Protein AF-A0A0M4GU07-F1 (afdb_monomer)

Structure (mmCIF, N/CA/C/O backbone):
data_AF-A0A0M4GU07-F1
#
_entry.id   AF-A0A0M4GU07-F1
#
loop_
_atom_site.group_PDB
_atom_site.id
_atom_site.type_symbol
_atom_site.label_atom_id
_atom_site.label_alt_id
_atom_site.label_comp_id
_atom_site.label_asym_id
_atom_site.label_entity_id
_atom_site.label_seq_id
_atom_site.pdbx_PDB_ins_code
_atom_site.Cartn_x
_atom_site.Cartn_y
_atom_site.Cartn_z
_atom_site.occupancy
_atom_site.B_iso_or_equiv
_atom_site.auth_seq_id
_atom_site.auth_comp_id
_atom_site.auth_asym_id
_atom_site.auth_atom_id
_atom_site.pdbx_PDB_model_num
ATOM 1 N N . MET A 1 1 ? 37.166 0.419 -14.943 1.00 49.59 1 MET A N 1
ATOM 2 C CA . MET A 1 1 ? 37.227 0.434 -16.421 1.00 49.59 1 MET A CA 1
ATOM 3 C C . MET A 1 1 ? 36.808 -0.955 -16.870 1.00 49.59 1 MET A C 1
ATOM 5 O O . MET A 1 1 ? 37.470 -1.899 -16.462 1.00 49.59 1 MET A O 1
ATOM 9 N N . ALA A 1 2 ? 35.661 -1.095 -17.538 1.00 54.91 2 ALA A N 1
ATOM 10 C CA . ALA A 1 2 ? 35.162 -2.398 -17.984 1.00 54.91 2 ALA A CA 1
ATOM 11 C C . ALA A 1 2 ? 36.065 -2.966 -19.094 1.00 54.91 2 ALA A C 1
ATOM 13 O O . ALA A 1 2 ? 36.568 -2.201 -19.919 1.00 54.91 2 ALA A O 1
ATOM 14 N N . ASP A 1 3 ? 36.288 -4.280 -19.087 1.00 57.59 3 ASP A N 1
ATOM 15 C CA . ASP A 1 3 ? 37.052 -4.993 -20.113 1.00 57.59 3 ASP A CA 1
ATOM 16 C C . ASP A 1 3 ? 36.240 -5.051 -21.428 1.00 57.59 3 ASP A C 1
ATOM 18 O O . ASP A 1 3 ? 35.149 -5.628 -21.440 1.00 57.59 3 ASP A O 1
ATOM 22 N N . PRO A 1 4 ? 36.730 -4.473 -22.543 1.00 61.03 4 PRO A N 1
ATOM 23 C CA . PRO A 1 4 ? 36.020 -4.471 -23.822 1.00 61.03 4 PRO A CA 1
ATOM 24 C C . PRO A 1 4 ? 35.869 -5.864 -24.460 1.00 61.03 4 PRO A C 1
ATOM 26 O O . PRO A 1 4 ? 35.128 -5.996 -25.433 1.00 61.03 4 PRO A O 1
ATOM 29 N N . ALA A 1 5 ? 36.537 -6.902 -23.944 1.00 61.31 5 ALA A N 1
ATOM 30 C CA . ALA A 1 5 ? 36.425 -8.270 -24.450 1.00 61.31 5 ALA A CA 1
ATOM 31 C C . ALA A 1 5 ? 35.209 -9.046 -23.905 1.00 61.31 5 ALA A C 1
ATOM 33 O O . ALA A 1 5 ? 34.929 -10.147 -24.386 1.00 61.31 5 ALA A O 1
ATOM 34 N N . ARG A 1 6 ? 34.474 -8.503 -22.921 1.00 58.09 6 ARG A N 1
ATOM 35 C CA . ARG A 1 6 ? 33.323 -9.175 -22.295 1.00 58.09 6 ARG A CA 1
ATOM 36 C C . ARG A 1 6 ? 32.121 -8.223 -22.167 1.00 58.09 6 ARG A C 1
ATOM 38 O O . ARG A 1 6 ? 31.850 -7.707 -21.086 1.00 58.09 6 ARG A O 1
ATOM 45 N N . PRO A 1 7 ? 31.401 -7.957 -23.271 1.00 56.97 7 PRO A N 1
ATOM 46 C CA . PRO A 1 7 ? 30.308 -6.978 -23.297 1.00 56.97 7 PRO A CA 1
ATOM 47 C C . PRO A 1 7 ? 29.093 -7.374 -22.436 1.00 56.97 7 PRO A C 1
ATOM 49 O O . PRO A 1 7 ? 28.353 -6.494 -21.997 1.00 56.97 7 PRO A O 1
ATOM 52 N N . ASP A 1 8 ? 28.938 -8.670 -22.147 1.00 61.34 8 ASP A N 1
ATOM 53 C CA . ASP A 1 8 ? 27.796 -9.255 -21.430 1.00 61.34 8 ASP A CA 1
ATOM 54 C C . ASP A 1 8 ? 28.158 -9.750 -20.018 1.00 61.34 8 ASP A C 1
ATOM 56 O O . ASP A 1 8 ? 27.555 -10.693 -19.508 1.00 61.34 8 ASP A O 1
ATOM 60 N N . ASP A 1 9 ? 29.175 -9.164 -19.376 1.00 62.00 9 ASP A N 1
ATOM 61 C CA . ASP A 1 9 ? 29.483 -9.498 -17.983 1.00 62.00 9 ASP A CA 1
ATOM 62 C C . ASP A 1 9 ? 28.368 -8.983 -17.054 1.00 62.00 9 ASP A C 1
ATOM 64 O O . ASP A 1 9 ? 28.346 -7.823 -16.640 1.00 62.00 9 ASP A O 1
ATOM 68 N N . GLU A 1 10 ? 27.418 -9.864 -16.747 1.00 60.53 10 GLU A N 1
ATOM 69 C CA . GLU A 1 10 ? 26.250 -9.631 -15.888 1.00 60.53 10 GLU A CA 1
ATOM 70 C C . GLU A 1 10 ? 26.641 -9.222 -14.451 1.00 60.53 10 GLU A C 1
ATOM 72 O O . GLU A 1 10 ? 25.833 -8.667 -13.709 1.00 60.53 10 GLU A O 1
ATOM 77 N N . THR A 1 11 ? 27.910 -9.432 -14.076 1.00 66.25 11 THR A N 1
ATOM 78 C CA . THR A 1 11 ? 28.479 -9.069 -12.767 1.00 66.25 11 THR A CA 1
ATOM 79 C C . THR A 1 11 ? 29.103 -7.664 -12.764 1.00 66.25 11 THR A C 1
ATOM 81 O O . THR A 1 11 ? 29.511 -7.159 -11.715 1.00 66.25 11 THR A O 1
ATOM 84 N N . ALA A 1 12 ? 29.183 -6.989 -13.916 1.00 70.56 12 ALA A N 1
ATOM 85 C CA . ALA A 1 12 ? 29.722 -5.639 -13.996 1.00 70.56 12 ALA A CA 1
ATOM 86 C C . ALA A 1 12 ? 28.764 -4.629 -13.341 1.00 70.56 12 ALA A C 1
ATOM 88 O O . ALA A 1 12 ? 27.697 -4.316 -13.872 1.00 70.56 12 ALA A O 1
ATOM 89 N N . ALA A 1 13 ? 29.171 -4.076 -12.196 1.00 79.75 13 ALA A N 1
ATOM 90 C CA . ALA A 1 13 ? 28.451 -2.988 -11.545 1.00 79.75 13 ALA A CA 1
ATOM 91 C C . ALA A 1 13 ? 28.341 -1.774 -12.487 1.00 79.75 13 ALA A C 1
ATOM 93 O O . ALA A 1 13 ? 29.333 -1.339 -13.080 1.00 79.75 13 ALA A O 1
ATOM 94 N N . ARG A 1 14 ? 27.128 -1.226 -12.622 1.00 78.06 14 ARG A N 1
ATOM 95 C CA . ARG A 1 14 ? 26.840 -0.018 -13.406 1.00 78.06 14 ARG A CA 1
ATOM 96 C C . ARG A 1 14 ? 26.305 1.065 -12.483 1.00 78.06 14 ARG A C 1
ATOM 98 O O . ARG A 1 14 ? 25.425 0.797 -11.668 1.00 78.06 14 ARG A O 1
ATOM 105 N N . ASP A 1 15 ? 26.798 2.284 -12.655 1.00 84.19 15 ASP A N 1
ATOM 106 C CA . ASP A 1 15 ? 26.259 3.441 -11.950 1.00 84.19 15 ASP A CA 1
ATOM 107 C C . ASP A 1 15 ? 24.860 3.760 -12.494 1.00 84.19 15 ASP A C 1
ATOM 109 O O . ASP A 1 15 ? 24.693 4.099 -13.669 1.00 84.19 15 ASP A O 1
ATOM 113 N N . VAL A 1 16 ? 23.843 3.634 -11.639 1.00 84.62 16 VAL A N 1
ATOM 114 C CA . VAL A 1 16 ? 22.459 4.009 -11.950 1.00 84.62 16 VAL A CA 1
ATOM 115 C C . VAL A 1 16 ? 22.149 5.322 -11.227 1.00 84.62 16 VAL A C 1
ATOM 117 O O . VAL A 1 16 ? 22.146 5.341 -9.994 1.00 84.62 16 VAL A O 1
ATOM 120 N N . PRO A 1 17 ? 21.892 6.435 -11.939 1.00 81.50 17 PRO A N 1
ATOM 121 C CA . PRO A 1 17 ? 21.569 7.702 -11.295 1.00 81.50 17 PRO A CA 1
ATOM 122 C C . PRO A 1 17 ? 20.188 7.620 -10.634 1.00 81.50 17 PRO A C 1
ATOM 124 O O . PRO A 1 17 ? 19.172 7.438 -11.304 1.00 81.50 17 PRO A O 1
ATOM 127 N N . LEU A 1 18 ? 20.148 7.769 -9.309 1.00 83.75 18 LEU A N 1
ATOM 128 C 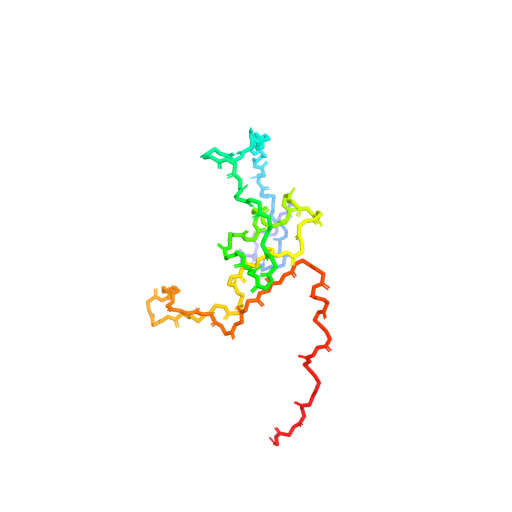CA . LEU A 1 18 ? 18.908 7.812 -8.537 1.00 83.75 18 LEU A CA 1
ATOM 129 C C . LEU A 1 18 ? 18.449 9.262 -8.372 1.00 83.75 18 LEU A C 1
ATOM 131 O O . LEU A 1 18 ? 19.151 10.085 -7.786 1.00 83.75 18 LEU A O 1
ATOM 135 N N . ALA A 1 19 ? 17.248 9.567 -8.856 1.00 81.44 19 ALA A N 1
ATOM 136 C CA . ALA A 1 19 ? 16.573 10.822 -8.557 1.00 81.44 19 ALA A CA 1
ATOM 137 C C . ALA A 1 19 ? 15.680 10.635 -7.324 1.00 81.44 19 ALA A C 1
ATOM 139 O O . ALA A 1 19 ? 14.774 9.801 -7.327 1.00 81.44 19 ALA A O 1
ATOM 140 N N . VAL A 1 20 ? 15.920 11.420 -6.274 1.00 79.50 20 VAL A N 1
ATOM 141 C CA . VAL A 1 20 ? 15.048 11.456 -5.094 1.00 79.50 20 VAL A CA 1
ATOM 142 C C . VAL A 1 20 ? 13.979 12.523 -5.322 1.00 79.50 20 VAL A C 1
ATOM 144 O O . VAL A 1 20 ? 14.285 13.712 -5.405 1.00 79.50 20 VAL A O 1
ATOM 147 N N . GLY A 1 21 ? 12.725 12.091 -5.466 1.00 68.31 21 GLY A N 1
ATOM 148 C CA . GLY A 1 21 ? 11.565 12.983 -5.529 1.00 68.31 21 GLY A CA 1
ATOM 149 C C . GLY A 1 21 ? 11.247 13.632 -4.175 1.00 68.31 21 GLY A C 1
ATOM 150 O O . GLY A 1 21 ? 11.681 13.155 -3.128 1.00 68.31 21 GLY A O 1
ATOM 151 N N . ALA A 1 22 ? 10.500 14.738 -4.203 1.00 65.88 22 ALA A N 1
ATOM 152 C CA . ALA A 1 22 ? 10.165 15.540 -3.025 1.00 65.88 22 ALA A CA 1
ATOM 153 C C . ALA A 1 22 ? 9.311 14.791 -1.978 1.00 65.88 22 ALA A C 1
ATOM 155 O O . ALA A 1 22 ? 8.594 13.840 -2.290 1.00 65.88 22 ALA A O 1
ATOM 156 N N . ALA A 1 23 ? 9.390 15.274 -0.733 1.00 62.66 23 ALA A N 1
ATOM 157 C CA . ALA A 1 23 ? 8.668 14.765 0.429 1.00 62.66 23 ALA A CA 1
ATOM 158 C C . ALA A 1 23 ? 7.142 14.774 0.225 1.00 62.66 23 ALA A C 1
ATOM 160 O O . ALA A 1 23 ? 6.576 15.743 -0.283 1.00 62.66 23 ALA A O 1
ATOM 161 N N . TRP A 1 24 ? 6.485 13.695 0.653 1.00 65.06 24 TRP A N 1
ATOM 162 C CA . TRP A 1 24 ? 5.029 13.566 0.638 1.00 65.06 24 TRP A CA 1
ATOM 163 C C . TRP A 1 24 ? 4.378 14.709 1.433 1.00 65.06 24 TRP A C 1
ATOM 165 O O . TRP A 1 24 ? 4.678 14.896 2.609 1.00 65.06 24 TRP A O 1
ATOM 175 N N . LEU A 1 25 ? 3.471 15.454 0.793 1.00 65.81 25 LEU A N 1
ATOM 176 C CA . LEU A 1 25 ? 2.734 16.586 1.385 1.00 65.81 25 LEU A CA 1
ATOM 177 C C . LEU A 1 25 ? 1.540 16.155 2.265 1.00 65.81 25 LEU A C 1
ATOM 179 O O . LEU A 1 25 ? 0.827 17.006 2.787 1.00 65.81 25 LEU A O 1
ATOM 183 N N . GLY A 1 26 ? 1.341 14.848 2.455 1.00 70.69 26 GLY A N 1
ATOM 184 C CA . GLY A 1 26 ? 0.177 14.260 3.123 1.00 70.69 26 GLY A CA 1
ATOM 185 C C . GLY A 1 26 ? -0.801 13.619 2.134 1.00 70.69 26 GLY A C 1
ATOM 186 O O . GLY A 1 26 ? -0.541 13.568 0.932 1.00 70.69 26 GLY A O 1
ATOM 187 N N . ILE A 1 27 ? -1.913 13.092 2.651 1.00 81.12 27 ILE A N 1
ATOM 188 C CA . ILE A 1 27 ? -3.015 12.529 1.856 1.00 81.12 27 ILE A CA 1
ATOM 189 C C . ILE A 1 27 ? -4.215 13.470 1.997 1.00 81.12 27 ILE A C 1
ATOM 191 O O . ILE A 1 27 ? -4.592 13.798 3.121 1.00 81.12 27 ILE A O 1
ATOM 195 N N . ASP A 1 28 ? -4.789 13.899 0.870 1.00 82.31 28 ASP A N 1
ATOM 196 C CA . ASP A 1 28 ? -5.994 14.733 0.811 1.00 82.31 28 ASP A CA 1
ATOM 197 C C . ASP A 1 28 ? -7.067 14.049 -0.062 1.00 82.31 28 ASP A C 1
ATOM 199 O O . ASP A 1 28 ? -6.802 13.769 -1.238 1.00 82.31 28 ASP A O 1
ATOM 203 N N . PRO A 1 29 ? -8.256 13.738 0.484 1.00 86.00 29 PRO A N 1
ATOM 204 C CA . PRO A 1 29 ? -8.641 13.891 1.891 1.00 86.00 29 PRO A CA 1
ATOM 205 C C . PRO A 1 29 ? -7.813 12.992 2.827 1.00 86.00 29 PRO A C 1
ATOM 207 O O . PRO A 1 29 ? -7.290 11.968 2.379 1.00 86.00 29 PRO A O 1
ATOM 210 N N . PRO A 1 30 ? -7.698 13.334 4.127 1.00 88.88 30 PRO A N 1
ATOM 211 C CA . PRO A 1 30 ? -6.985 12.494 5.083 1.00 88.88 30 PRO A CA 1
ATOM 212 C C . PRO A 1 30 ? -7.592 11.090 5.145 1.00 88.88 30 PRO A C 1
ATOM 214 O O . PRO A 1 30 ? -8.773 10.882 4.845 1.00 88.88 30 PRO A O 1
ATOM 217 N N . LEU A 1 31 ? -6.780 10.118 5.571 1.00 90.94 31 LEU A N 1
ATOM 218 C CA . LEU A 1 31 ? -7.271 8.760 5.787 1.00 90.94 31 LEU A CA 1
ATOM 219 C C . LEU A 1 31 ? -8.423 8.769 6.802 1.00 90.94 31 LEU A C 1
ATOM 221 O O . LEU A 1 31 ? -8.308 9.430 7.836 1.00 90.94 31 LEU A O 1
ATOM 225 N N . PRO A 1 32 ? -9.495 7.995 6.561 1.00 92.94 32 PRO A N 1
ATOM 226 C CA . PRO A 1 32 ? -10.549 7.821 7.546 1.00 92.94 32 PRO A CA 1
ATOM 227 C C . PRO A 1 32 ? -10.005 7.297 8.879 1.00 92.94 32 PRO A C 1
ATOM 229 O O . PRO A 1 32 ? -9.034 6.523 8.919 1.00 92.94 32 PRO A O 1
ATOM 232 N N . ASP A 1 33 ? -10.681 7.674 9.963 1.00 94.88 33 ASP A N 1
ATOM 233 C CA . ASP A 1 33 ? -10.370 7.179 11.300 1.00 94.88 33 ASP A CA 1
ATOM 234 C C . ASP A 1 33 ? -10.492 5.644 11.376 1.00 94.88 33 ASP A C 1
ATOM 236 O O . ASP A 1 33 ? -11.376 5.053 10.732 1.00 94.88 33 ASP A O 1
ATOM 240 N N . PRO A 1 34 ? -9.644 4.974 12.178 1.00 95.38 34 PRO A N 1
ATOM 241 C CA . PRO A 1 34 ? -9.788 3.553 12.466 1.00 95.38 34 PRO A CA 1
ATOM 242 C C . PRO A 1 34 ? -11.177 3.221 13.009 1.00 95.38 34 PRO A C 1
ATOM 244 O O . PRO A 1 34 ? -11.734 3.943 13.839 1.00 95.38 34 PRO A O 1
ATOM 247 N N . ARG A 1 35 ? -11.728 2.086 12.576 1.00 96.44 35 ARG A N 1
ATOM 248 C CA . ARG A 1 35 ? -13.010 1.572 13.074 1.00 96.44 35 ARG A CA 1
ATOM 249 C C . ARG A 1 35 ? -12.825 0.160 13.625 1.00 96.44 35 ARG A C 1
ATOM 251 O O . ARG A 1 35 ? -12.150 -0.644 12.980 1.00 96.44 35 ARG A O 1
ATOM 258 N N . PRO A 1 36 ? -13.434 -0.183 14.776 1.00 95.31 36 PRO A N 1
ATOM 259 C CA . PRO A 1 36 ? -13.360 -1.536 15.316 1.00 95.31 36 PRO A CA 1
ATOM 260 C C . PRO A 1 36 ? -13.786 -2.589 14.284 1.00 95.31 36 PRO A C 1
ATOM 262 O O . PRO A 1 36 ? -14.822 -2.448 13.636 1.00 95.31 36 PRO A O 1
ATOM 265 N N . GLY A 1 37 ? -12.973 -3.635 14.120 1.00 95.88 37 GLY A N 1
ATOM 266 C CA . GLY A 1 37 ? -13.247 -4.737 13.188 1.00 95.88 37 GLY A CA 1
ATOM 267 C C . GLY A 1 37 ? -13.115 -4.388 11.701 1.00 95.88 37 GLY A C 1
ATOM 268 O O . GLY A 1 37 ? -13.536 -5.182 10.866 1.00 95.88 37 GLY A O 1
ATOM 269 N N . THR A 1 38 ? -12.555 -3.225 11.354 1.00 96.62 38 THR A N 1
ATOM 270 C CA . THR A 1 38 ? -12.355 -2.792 9.964 1.00 96.62 38 THR A CA 1
ATOM 271 C C . THR A 1 38 ? -10.869 -2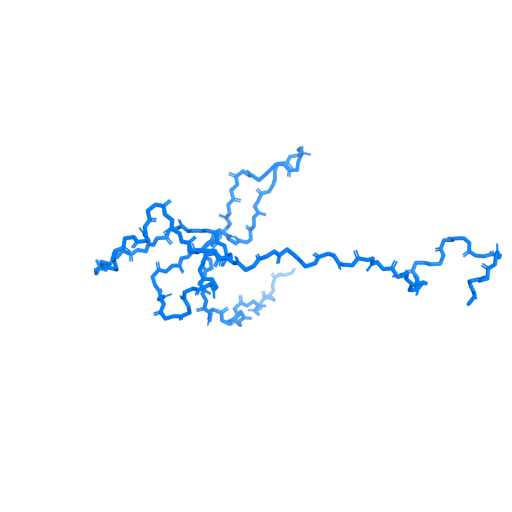.692 9.643 1.00 96.62 38 THR A C 1
ATOM 273 O O . THR A 1 38 ? -10.096 -2.184 10.450 1.00 96.62 38 THR A O 1
ATOM 276 N N . VAL A 1 39 ? -10.489 -3.135 8.444 1.00 96.81 39 VAL A N 1
ATOM 277 C CA . VAL A 1 39 ? -9.185 -2.842 7.837 1.00 96.81 39 VAL A CA 1
ATOM 278 C C . VAL A 1 39 ? -9.386 -2.022 6.569 1.00 96.81 39 VAL A C 1
ATOM 280 O O . VAL A 1 39 ? -10.402 -2.167 5.885 1.00 96.81 39 VAL A O 1
ATOM 283 N N . TYR A 1 40 ? -8.415 -1.178 6.242 1.00 96.56 40 TYR A N 1
ATOM 284 C CA . TYR A 1 40 ? -8.413 -0.377 5.025 1.00 96.56 40 TYR A CA 1
ATOM 285 C C . TYR A 1 40 ? -7.363 -0.911 4.058 1.00 96.56 40 TYR A C 1
ATOM 287 O O . TYR A 1 40 ? -6.185 -1.012 4.400 1.00 96.56 40 TYR A O 1
ATOM 295 N N . VAL A 1 41 ? -7.795 -1.227 2.838 1.00 96.38 41 VAL A N 1
ATOM 296 C CA . VAL A 1 41 ? -6.891 -1.633 1.760 1.00 96.38 41 VAL A CA 1
ATOM 297 C C . VAL A 1 41 ? -6.281 -0.382 1.134 1.00 96.38 41 VAL A C 1
ATOM 299 O O . VAL A 1 41 ? -6.997 0.467 0.604 1.00 96.38 41 VAL A O 1
ATOM 302 N N . THR A 1 42 ? -4.961 -0.264 1.201 1.00 94.31 42 THR A N 1
ATOM 303 C CA . THR A 1 42 ? -4.183 0.874 0.703 1.00 94.31 42 THR A CA 1
ATOM 304 C C . THR A 1 42 ? -3.006 0.393 -0.149 1.00 94.31 42 THR A C 1
ATOM 306 O O . THR A 1 42 ? -2.817 -0.805 -0.376 1.00 94.31 42 THR A O 1
ATOM 309 N N . SER A 1 43 ? -2.204 1.328 -0.665 1.00 92.94 43 SER A N 1
ATOM 310 C CA . SER A 1 43 ? -0.892 0.987 -1.213 1.00 92.94 43 SER A CA 1
ATOM 311 C C . SER A 1 43 ? 0.119 0.792 -0.083 1.00 92.94 43 SER A C 1
ATOM 313 O O . SER A 1 43 ? 0.024 1.419 0.975 1.00 92.94 43 SER A O 1
ATOM 315 N N . ARG A 1 44 ? 1.146 -0.028 -0.333 1.00 93.88 44 ARG A N 1
ATOM 316 C CA . ARG A 1 44 ? 2.235 -0.256 0.627 1.00 93.88 44 ARG A CA 1
ATOM 317 C C . ARG A 1 44 ? 2.872 1.051 1.110 1.00 93.88 44 ARG A C 1
ATOM 319 O O . ARG A 1 44 ? 3.080 1.214 2.303 1.00 93.88 44 ARG A O 1
ATOM 326 N N . VAL A 1 45 ? 3.114 1.994 0.197 1.00 90.94 45 VAL A N 1
ATOM 327 C CA . VAL A 1 45 ? 3.725 3.295 0.518 1.00 90.94 45 VAL A CA 1
ATOM 328 C C . VAL A 1 45 ? 2.869 4.091 1.504 1.00 90.94 45 VAL A C 1
ATOM 330 O O . VAL A 1 45 ? 3.404 4.685 2.434 1.00 90.94 45 VAL A O 1
ATOM 333 N N . VAL A 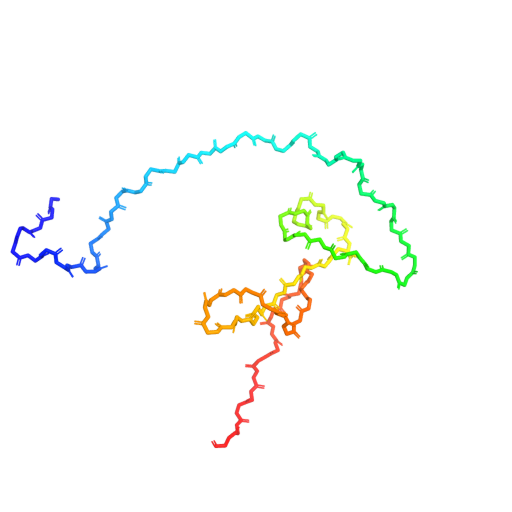1 46 ? 1.542 4.069 1.341 1.00 91.56 46 VAL A N 1
ATOM 334 C CA . VAL A 1 46 ? 0.625 4.720 2.285 1.00 91.56 46 VAL A CA 1
ATOM 335 C C . VAL A 1 46 ? 0.693 4.033 3.646 1.00 91.56 46 VAL A C 1
ATOM 337 O O . VAL A 1 46 ? 0.909 4.708 4.643 1.00 91.56 46 VAL A O 1
ATOM 340 N N . ALA A 1 47 ? 0.577 2.705 3.710 1.00 93.06 47 ALA A N 1
ATOM 341 C CA . ALA A 1 47 ? 0.645 1.985 4.983 1.00 93.06 47 ALA A CA 1
ATOM 342 C C . ALA A 1 47 ? 1.992 2.171 5.710 1.00 93.06 47 ALA A C 1
ATOM 344 O O . ALA A 1 47 ? 2.033 2.289 6.932 1.00 93.06 47 ALA A O 1
ATOM 345 N N . GLU A 1 48 ? 3.102 2.238 4.973 1.00 90.56 48 GLU A N 1
ATOM 346 C CA . GLU A 1 48 ? 4.430 2.482 5.542 1.00 90.56 48 GLU A CA 1
ATOM 347 C C . GLU A 1 48 ? 4.605 3.911 6.072 1.00 90.56 48 GLU A C 1
ATOM 349 O O . GLU A 1 48 ? 5.393 4.110 6.998 1.00 90.56 48 GLU A O 1
ATOM 354 N N . HIS A 1 49 ? 3.864 4.881 5.526 1.00 90.00 49 HIS A N 1
ATOM 355 C CA . HIS A 1 49 ? 3.891 6.278 5.961 1.00 90.00 49 HIS A CA 1
ATOM 356 C C . HIS A 1 49 ? 3.166 6.522 7.294 1.00 90.00 49 HIS A C 1
ATOM 358 O O . HIS A 1 49 ? 3.521 7.462 8.000 1.00 90.00 49 HIS A O 1
ATOM 364 N N . PHE A 1 50 ? 2.200 5.672 7.657 1.00 91.50 50 PHE A N 1
ATOM 365 C CA . PHE A 1 50 ? 1.456 5.739 8.923 1.00 91.50 50 PHE A CA 1
ATOM 366 C C . PHE A 1 50 ? 1.815 4.544 9.825 1.00 91.50 50 PHE A C 1
ATOM 368 O O . PHE A 1 50 ? 1.001 3.634 10.004 1.00 91.50 50 PHE A O 1
ATOM 375 N N . PRO A 1 51 ? 3.045 4.478 10.375 1.00 90.44 51 PRO A N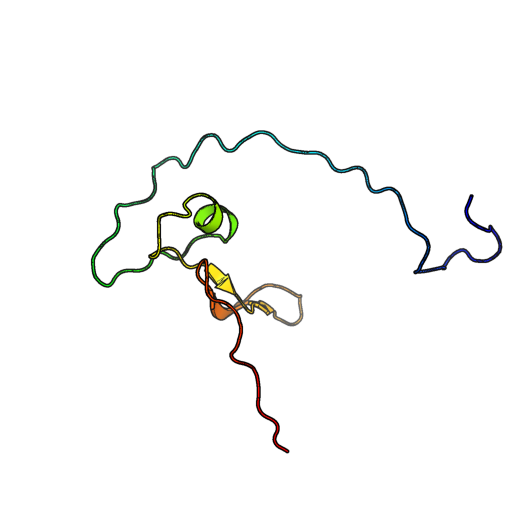 1
ATOM 376 C CA . PRO A 1 51 ? 3.524 3.320 11.133 1.00 90.44 51 PRO A CA 1
ATOM 377 C C . PRO A 1 51 ? 2.714 3.015 12.403 1.00 90.44 51 PRO A C 1
ATOM 379 O O . PRO A 1 51 ? 2.774 1.894 12.905 1.00 90.44 51 PRO A O 1
ATOM 382 N N . GLU A 1 52 ? 1.975 3.989 12.926 1.00 91.56 52 GLU A N 1
ATOM 383 C CA . GLU A 1 52 ? 1.067 3.863 14.066 1.00 91.56 52 GLU A CA 1
ATOM 384 C C . GLU A 1 52 ? -0.268 3.180 13.723 1.00 91.56 52 GLU A C 1
ATOM 386 O O . GLU A 1 52 ? -0.978 2.728 14.624 1.00 91.56 52 GLU A O 1
ATOM 391 N N . ARG A 1 53 ? -0.621 3.086 12.435 1.00 93.31 53 ARG A N 1
ATOM 392 C CA . ARG A 1 53 ? -1.877 2.496 11.965 1.00 93.31 53 ARG A CA 1
ATOM 393 C C . ARG A 1 53 ? -1.712 0.998 11.702 1.00 93.31 53 ARG A C 1
ATOM 395 O O . ARG A 1 53 ? -1.082 0.580 10.735 1.00 93.31 53 ARG A O 1
ATOM 402 N N . THR A 1 54 ? -2.324 0.171 12.546 1.00 93.06 54 THR A N 1
ATOM 403 C CA . THR A 1 54 ? -2.289 -1.302 12.429 1.00 93.06 54 THR A CA 1
ATOM 404 C C . THR A 1 54 ? -3.444 -1.885 11.608 1.00 93.06 54 THR A C 1
ATOM 406 O O . THR A 1 54 ? -3.477 -3.088 11.352 1.00 93.06 54 THR A O 1
ATOM 409 N N . ASP A 1 55 ? -4.383 -1.039 11.187 1.00 96.19 55 ASP A N 1
ATOM 410 C CA . ASP A 1 55 ? -5.571 -1.362 10.395 1.00 96.19 55 ASP A CA 1
ATOM 411 C C . ASP A 1 55 ? -5.364 -1.171 8.882 1.00 96.19 55 ASP A C 1
ATOM 413 O O . ASP A 1 55 ? -6.291 -1.398 8.105 1.00 96.19 55 ASP A O 1
ATOM 417 N N . LEU A 1 56 ? -4.168 -0.761 8.447 1.00 96.31 56 LEU A N 1
ATOM 418 C CA . LEU A 1 56 ? -3.830 -0.598 7.032 1.00 96.31 56 LEU A CA 1
ATOM 419 C C . LEU A 1 56 ? -3.191 -1.869 6.477 1.00 96.31 56 LEU A C 1
ATOM 421 O O . LEU A 1 56 ? -2.213 -2.386 7.021 1.00 96.31 56 LEU A O 1
ATOM 425 N N . VAL A 1 57 ? -3.727 -2.338 5.355 1.00 97.50 57 VAL A N 1
ATOM 426 C CA . VAL A 1 57 ? -3.254 -3.532 4.652 1.00 97.50 57 VAL A CA 1
ATOM 427 C C . VAL A 1 57 ? -3.076 -3.237 3.168 1.00 97.50 57 VAL A C 1
ATOM 429 O O . VAL A 1 57 ? -3.743 -2.359 2.628 1.00 97.50 57 VAL A O 1
ATOM 432 N N . TRP A 1 58 ? -2.215 -3.978 2.478 1.00 97.56 58 TRP A N 1
ATOM 433 C CA . TRP A 1 58 ? -2.030 -3.848 1.029 1.00 97.56 58 TRP A CA 1
ATOM 434 C C . TRP A 1 58 ? -2.014 -5.217 0.340 1.00 97.56 58 TRP A C 1
ATOM 436 O O . TRP A 1 58 ? -1.623 -6.204 0.968 1.00 97.56 58 TRP A O 1
ATOM 446 N N . PRO A 1 59 ? -2.417 -5.308 -0.942 1.00 97.62 59 PRO A N 1
ATOM 447 C CA . PRO A 1 59 ? -2.256 -6.527 -1.729 1.00 97.62 59 PRO A CA 1
ATOM 448 C C . PRO A 1 59 ? -0.791 -6.960 -1.784 1.00 97.62 59 PRO A C 1
ATOM 450 O O . PRO A 1 59 ? 0.081 -6.169 -2.144 1.00 97.62 59 PRO A O 1
ATOM 453 N N . ASP A 1 60 ? -0.527 -8.216 -1.447 1.00 96.44 60 ASP A N 1
ATOM 454 C CA . ASP A 1 60 ? 0.795 -8.832 -1.515 1.00 96.44 60 ASP A CA 1
ATOM 455 C C . ASP A 1 60 ? 0.688 -10.204 -2.185 1.00 96.44 60 ASP A C 1
ATOM 457 O O . ASP A 1 60 ? -0.399 -10.783 -2.271 1.00 96.44 60 ASP A O 1
ATOM 461 N N . ASP A 1 61 ? 1.815 -10.716 -2.677 1.00 96.69 61 ASP A N 1
ATOM 462 C CA . ASP A 1 61 ? 1.853 -11.959 -3.451 1.00 96.69 61 ASP A CA 1
ATOM 463 C C . ASP A 1 61 ? 0.885 -11.880 -4.656 1.00 96.69 61 ASP A C 1
ATOM 465 O O . ASP A 1 61 ? -0.147 -12.556 -4.751 1.00 96.69 61 ASP A O 1
ATOM 469 N N . LEU A 1 62 ? 1.181 -10.909 -5.531 1.00 96.44 62 LEU A N 1
ATOM 470 C CA . LEU A 1 62 ? 0.355 -10.536 -6.678 1.00 96.44 62 LEU A CA 1
ATOM 471 C C . LEU A 1 62 ? 0.331 -11.649 -7.733 1.00 96.44 62 LEU A C 1
ATOM 473 O O . LEU A 1 62 ? 1.370 -12.156 -8.151 1.00 96.44 62 LEU A O 1
ATOM 477 N N . ILE A 1 63 ? -0.861 -11.957 -8.233 1.00 97.69 63 ILE A N 1
ATOM 478 C CA . ILE A 1 63 ? -1.095 -12.898 -9.328 1.00 97.69 63 ILE A CA 1
ATOM 479 C C . ILE A 1 63 ? -1.224 -12.099 -10.621 1.00 97.69 63 ILE A C 1
ATOM 481 O O . ILE A 1 63 ? -2.019 -11.156 -10.701 1.00 97.69 63 ILE A O 1
ATOM 485 N N . ARG A 1 64 ? -0.453 -12.493 -11.635 1.00 98.31 64 ARG A N 1
ATOM 486 C CA . ARG A 1 64 ? -0.464 -11.874 -12.961 1.00 98.31 64 ARG A CA 1
ATOM 487 C C . ARG A 1 64 ? -1.037 -12.816 -14.014 1.00 98.31 64 ARG A C 1
ATOM 489 O O . ARG A 1 64 ? -0.885 -14.031 -13.888 1.00 98.31 64 ARG A O 1
ATOM 496 N N . ASP A 1 65 ? -1.696 -12.257 -15.021 1.00 98.19 65 ASP A N 1
ATOM 497 C CA . ASP A 1 65 ? -2.129 -12.996 -16.209 1.00 98.19 65 ASP A CA 1
ATOM 498 C C . ASP A 1 65 ? -0.978 -13.209 -17.214 1.00 98.19 65 ASP A C 1
ATOM 500 O O . ASP A 1 65 ? 0.181 -12.879 -16.944 1.00 98.19 65 ASP A O 1
ATOM 504 N N . ALA A 1 66 ? -1.293 -13.795 -18.374 1.00 98.06 66 ALA A N 1
ATOM 505 C CA . ALA A 1 66 ? -0.318 -14.078 -19.429 1.00 98.06 66 ALA A CA 1
ATOM 506 C C . ALA A 1 66 ? 0.304 -12.810 -20.049 1.00 98.06 66 ALA A C 1
ATOM 508 O O . ALA A 1 66 ? 1.430 -12.874 -20.540 1.00 98.06 66 ALA A O 1
ATOM 509 N N . ASP A 1 67 ? -0.389 -11.669 -19.975 1.00 98.06 67 ASP A N 1
ATOM 510 C CA . ASP A 1 67 ? 0.085 -10.363 -20.448 1.00 98.06 67 ASP A CA 1
ATOM 511 C C . ASP A 1 67 ? 0.850 -9.595 -19.350 1.00 98.06 67 ASP A C 1
ATOM 513 O O . ASP A 1 67 ? 1.263 -8.444 -19.530 1.00 98.06 67 ASP A O 1
ATOM 517 N N . GLY A 1 68 ? 1.052 -10.224 -18.187 1.00 96.50 68 GLY A N 1
ATOM 518 C CA . GLY A 1 68 ? 1.762 -9.660 -17.048 1.00 96.50 68 GLY A CA 1
ATOM 519 C C . GLY A 1 68 ? 0.952 -8.642 -16.241 1.00 96.50 68 GLY A C 1
ATOM 520 O O . GLY A 1 68 ? 1.525 -8.010 -15.343 1.00 96.50 68 GLY A O 1
ATOM 521 N N . GLN A 1 69 ? -0.347 -8.477 -16.513 1.00 97.56 69 GLN A N 1
ATOM 522 C CA . GLN A 1 69 ? -1.226 -7.586 -15.757 1.00 97.56 69 GLN A CA 1
ATOM 523 C C . GLN A 1 69 ? -1.583 -8.211 -14.414 1.00 97.56 69 GLN A C 1
ATOM 525 O O . GLN A 1 69 ? -1.823 -9.411 -14.315 1.00 97.56 69 GLN A O 1
ATOM 530 N N . VAL A 1 70 ? -1.619 -7.399 -13.358 1.00 96.44 70 VAL A N 1
ATOM 531 C CA . VAL A 1 70 ? -2.029 -7.866 -12.027 1.00 96.44 70 VAL A CA 1
ATOM 532 C C . VAL A 1 70 ? -3.544 -8.055 -12.017 1.00 96.44 70 VAL A C 1
ATOM 534 O O . VAL A 1 70 ? -4.284 -7.090 -12.184 1.00 96.44 70 VAL A O 1
ATOM 537 N N . VAL A 1 71 ? -3.996 -9.288 -11.784 1.00 97.88 71 VAL A N 1
ATOM 538 C CA . VAL A 1 71 ? -5.425 -9.656 -11.782 1.00 97.88 71 VAL A CA 1
ATOM 539 C C . VAL A 1 71 ? -5.945 -10.055 -10.402 1.00 97.88 71 VAL A C 1
ATOM 541 O O . VAL A 1 71 ? -7.151 -10.020 -10.168 1.00 97.88 71 VAL A O 1
ATOM 544 N N . ALA A 1 72 ? -5.059 -10.422 -9.473 1.00 97.12 72 ALA A N 1
ATOM 545 C CA . ALA A 1 72 ? -5.414 -10.771 -8.099 1.00 97.12 72 ALA A CA 1
ATOM 546 C C . ALA A 1 72 ? -4.201 -10.667 -7.157 1.00 97.12 72 ALA A C 1
ATOM 548 O O . ALA A 1 72 ? -3.084 -10.371 -7.581 1.00 97.12 72 ALA A O 1
ATOM 549 N N . ALA A 1 73 ? -4.423 -10.940 -5.873 1.00 97.75 73 ALA A N 1
ATOM 550 C CA . ALA A 1 73 ? -3.390 -11.089 -4.852 1.00 97.75 73 ALA A CA 1
ATOM 551 C C . ALA A 1 73 ? -3.732 -12.286 -3.960 1.00 97.75 73 ALA A C 1
ATOM 553 O O . ALA A 1 73 ? -4.906 -12.509 -3.659 1.00 97.75 73 ALA A O 1
ATOM 554 N N . ARG A 1 74 ? -2.728 -13.070 -3.551 1.00 97.50 74 ARG A N 1
ATOM 555 C CA . ARG A 1 74 ? -2.948 -14.251 -2.696 1.00 97.50 74 ARG A CA 1
ATOM 556 C C . ARG A 1 74 ? -3.214 -13.878 -1.248 1.00 97.50 74 ARG A C 1
ATOM 558 O O . ARG A 1 74 ? -3.866 -14.639 -0.537 1.00 97.50 74 ARG A 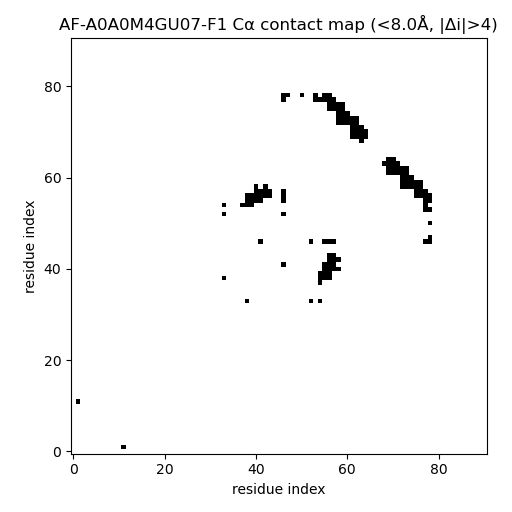O 1
ATOM 565 N N . ARG A 1 75 ? -2.706 -12.729 -0.805 1.00 97.06 75 ARG A N 1
ATOM 566 C CA . ARG A 1 75 ? -2.865 -12.259 0.568 1.00 97.06 75 ARG A CA 1
ATOM 567 C C . ARG A 1 75 ? -2.870 -10.743 0.649 1.00 97.06 75 ARG A C 1
ATOM 569 O O . ARG A 1 75 ? -2.503 -10.033 -0.284 1.00 97.06 75 ARG A O 1
ATOM 576 N N . LEU A 1 76 ? -3.290 -10.263 1.808 1.00 97.44 76 LEU A N 1
ATOM 577 C CA . LEU A 1 76 ? -3.060 -8.895 2.230 1.00 97.44 76 LEU A CA 1
ATOM 578 C C . LEU A 1 76 ? -1.906 -8.920 3.229 1.00 97.44 76 LEU A C 1
ATOM 580 O O . LEU A 1 76 ? -1.906 -9.747 4.139 1.00 97.44 76 LEU A O 1
ATOM 584 N N . ALA A 1 77 ? -0.927 -8.046 3.044 1.00 96.31 77 ALA A N 1
ATOM 585 C CA . ALA A 1 77 ? 0.128 -7.822 4.020 1.00 96.31 77 ALA A CA 1
ATOM 586 C C . ALA A 1 77 ? -0.207 -6.606 4.885 1.00 96.31 77 ALA A C 1
ATOM 588 O O . ALA A 1 77 ? -0.916 -5.695 4.450 1.00 96.31 77 ALA A O 1
ATOM 589 N N . LYS A 1 78 ? 0.339 -6.584 6.099 1.00 94.69 78 LYS A N 1
ATOM 590 C CA . LYS A 1 78 ? 0.373 -5.409 6.975 1.00 94.69 78 LYS A CA 1
ATOM 591 C C . LYS A 1 78 ? 1.793 -5.156 7.459 1.00 94.69 78 LYS A C 1
ATOM 593 O O . LYS A 1 78 ? 2.678 -6.009 7.378 1.00 94.69 78 LYS A O 1
ATOM 598 N N . ARG A 1 79 ? 2.016 -3.965 8.003 1.00 88.38 79 ARG A N 1
ATOM 599 C CA . ARG A 1 79 ? 3.315 -3.589 8.559 1.00 88.38 79 ARG A CA 1
ATOM 600 C C . ARG A 1 79 ? 3.617 -4.456 9.787 1.00 88.38 79 ARG A C 1
ATOM 602 O O . ARG A 1 79 ? 2.810 -4.518 10.708 1.00 88.38 79 ARG A O 1
ATOM 609 N N . GLY A 1 80 ? 4.781 -5.107 9.799 1.00 79.94 80 GLY A N 1
ATOM 610 C CA . GLY A 1 80 ? 5.205 -5.976 10.902 1.00 79.94 80 GLY A CA 1
ATOM 611 C C . GLY A 1 80 ? 4.722 -7.427 10.819 1.00 79.94 80 GLY A C 1
ATOM 612 O O . GLY A 1 80 ? 4.972 -8.175 11.760 1.00 79.94 80 GLY A O 1
ATOM 613 N N . ASP A 1 81 ? 4.083 -7.843 9.719 1.00 67.56 81 ASP A N 1
AT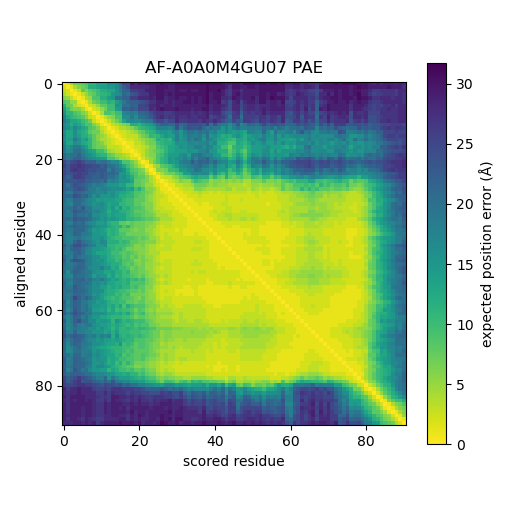OM 614 C CA . ASP A 1 81 ? 3.982 -9.270 9.397 1.00 67.56 81 ASP A CA 1
ATOM 615 C C . ASP A 1 81 ? 5.372 -9.781 9.012 1.00 67.56 81 ASP A C 1
ATOM 617 O O . ASP A 1 81 ? 5.785 -9.712 7.855 1.00 67.56 81 ASP A O 1
ATOM 62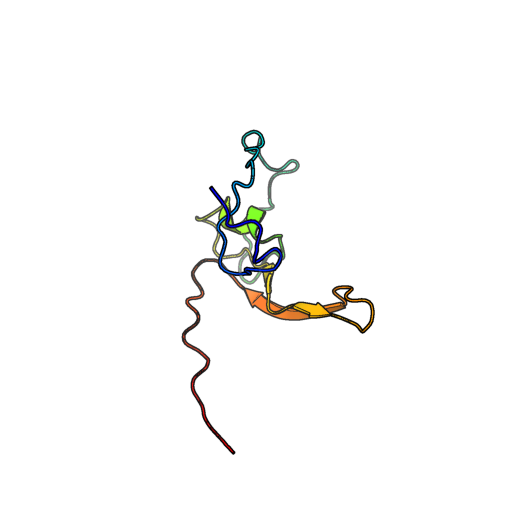1 N N . ASP A 1 82 ? 6.130 -10.232 10.010 1.00 52.41 82 ASP A N 1
ATOM 622 C CA . ASP A 1 82 ? 7.382 -10.936 9.779 1.00 52.41 82 ASP A CA 1
ATOM 623 C C . ASP A 1 82 ? 7.051 -12.307 9.176 1.00 52.41 82 ASP A C 1
ATOM 625 O O . ASP A 1 82 ? 6.361 -13.135 9.781 1.00 52.41 82 ASP A O 1
ATOM 629 N N . SER A 1 83 ? 7.483 -12.532 7.939 1.00 51.78 83 SER A N 1
ATOM 630 C CA . SER A 1 83 ? 7.237 -13.765 7.201 1.00 51.78 83 SER A CA 1
ATOM 631 C C . SER A 1 83 ? 8.104 -14.899 7.753 1.00 51.78 83 SER A C 1
ATOM 633 O O . SER A 1 83 ? 9.117 -15.267 7.168 1.00 51.78 83 SER A O 1
ATOM 635 N N . THR A 1 84 ? 7.669 -15.500 8.860 1.00 46.06 84 THR A N 1
ATOM 636 C CA . THR A 1 84 ? 8.037 -16.868 9.253 1.00 46.06 84 THR A CA 1
ATOM 637 C C . THR A 1 84 ? 6.804 -17.770 9.194 1.00 46.06 84 THR A C 1
ATOM 639 O O . THR A 1 84 ? 6.351 -18.337 10.179 1.00 46.06 84 THR A O 1
ATOM 642 N N . ALA A 1 85 ? 6.235 -17.915 7.999 1.00 49.06 85 ALA A N 1
ATOM 643 C CA . ALA A 1 85 ? 5.269 -18.971 7.703 1.00 49.06 85 ALA A CA 1
ATOM 644 C C . ALA A 1 85 ? 5.485 -19.463 6.267 1.00 49.06 85 ALA A C 1
ATOM 646 O O . ALA A 1 85 ? 4.795 -19.066 5.334 1.00 49.06 85 ALA A O 1
ATOM 647 N N . GLY A 1 86 ? 6.509 -20.298 6.105 1.00 43.16 86 GLY A N 1
ATOM 648 C CA . GLY A 1 86 ? 6.857 -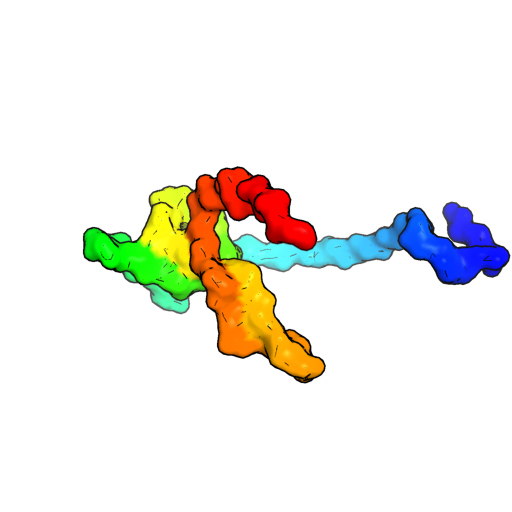20.955 4.848 1.00 43.16 86 GLY A CA 1
ATOM 649 C C . GLY A 1 86 ? 7.861 -22.087 5.055 1.00 43.16 86 GLY A C 1
ATOM 650 O O . GLY A 1 86 ? 8.844 -22.172 4.330 1.00 43.16 86 GLY A O 1
ATOM 651 N N . GLY A 1 87 ? 7.660 -22.906 6.093 1.00 47.09 87 GLY A N 1
ATOM 652 C CA . GLY A 1 87 ? 8.364 -24.173 6.296 1.00 47.09 87 GLY A CA 1
ATOM 653 C C . GLY A 1 87 ? 7.398 -25.354 6.147 1.00 47.09 87 GLY A C 1
ATOM 654 O O . GLY A 1 87 ? 6.358 -25.360 6.799 1.00 47.09 87 GLY A O 1
ATOM 655 N N . GLY A 1 88 ? 7.772 -26.325 5.304 1.00 37.09 88 GLY A N 1
ATOM 656 C CA . GLY A 1 88 ? 7.063 -27.580 4.990 1.00 37.09 88 GLY A CA 1
ATOM 657 C C . GLY A 1 88 ? 7.054 -27.789 3.468 1.00 37.09 88 GLY A C 1
ATOM 658 O O . GLY A 1 88 ? 6.294 -27.115 2.787 1.00 37.09 88 GLY A O 1
ATOM 659 N N . ALA A 1 89 ? 8.006 -28.480 2.827 1.00 50.84 89 ALA A N 1
ATOM 660 C CA . ALA A 1 89 ? 8.331 -29.911 2.917 1.00 50.84 89 ALA A CA 1
ATOM 661 C C . ALA A 1 89 ? 7.086 -30.807 2.762 1.00 50.84 89 ALA A C 1
ATOM 663 O O . ALA A 1 89 ? 6.255 -30.817 3.664 1.00 50.84 89 ALA A O 1
ATOM 664 N N . ASP A 1 90 ? 7.013 -31.466 1.594 1.00 44.69 90 ASP A N 1
ATOM 665 C CA . ASP A 1 90 ? 6.218 -32.632 1.131 1.00 44.69 90 ASP A CA 1
ATOM 666 C C . ASP A 1 90 ? 5.746 -32.331 -0.317 1.00 44.69 90 ASP A C 1
ATOM 668 O O . ASP A 1 90 ? 5.117 -31.301 -0.550 1.00 44.69 90 ASP A O 1
ATOM 672 N N . ALA A 1 91 ? 6.054 -33.092 -1.377 1.00 43.84 91 ALA A N 1
ATOM 673 C CA . ALA A 1 91 ? 6.462 -34.491 -1.533 1.00 43.84 91 ALA A CA 1
ATOM 674 C C . ALA A 1 91 ? 7.423 -34.690 -2.727 1.00 43.84 91 ALA A C 1
ATOM 676 O O . ALA A 1 91 ? 7.428 -33.825 -3.635 1.00 43.84 91 ALA A O 1
#

Radius of gyration: 20.3 Å; Cα contacts (8 Å, |Δi|>4): 73; chains: 1; bounding box: 51×51×40 Å

Foldseek 3Di:
DDDPVCPPPVPDDDDDDDDDDDDDPADVVHDDDDDPPA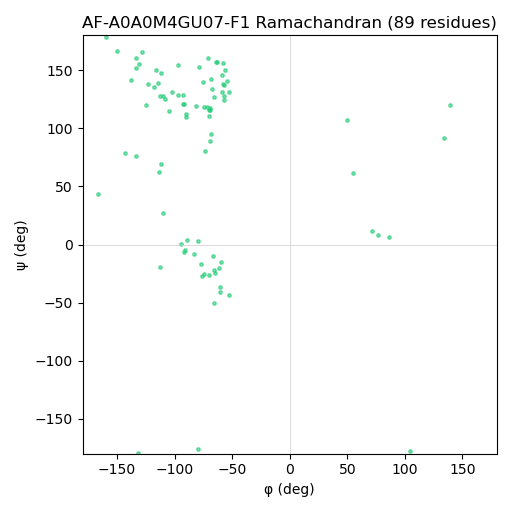ADEDDPVVLVVCVVDQRYWYADQFDADPVRDGDGGPDIDHPPPDPPPDDDDDD

Sequence (91 aa):
MADPARPDDETAARDVPLAVGAAWLGIDPPLPDPRPGTVYVTSRVVAEHFPERTDLVWPDDLIRDADGQVVAARRLAKRGDDSTAGGGADA

pLDDT: mean 81.19, std 18.0, range [37.09, 98.31]

Solvent-accessible surface area (backbone atoms only — not comparable to full-atom values): 6534 Å² total; per-residue (Å²): 133,85,62,86,90,51,90,79,53,87,82,63,86,72,93,73,91,82,81,83,76,82,81,85,92,74,60,86,76,65,81,79,78,91,49,91,98,52,73,46,84,48,54,61,69,59,42,66,72,40,78,88,51,86,46,35,29,17,81,30,70,71,39,57,51,98,88,65,48,79,77,50,51,78,41,72,43,47,89,84,70,74,89,84,83,86,85,79,91,87,133

Secondary structure (DSSP, 8-state):
---TT-TT-TT-----PPP-PPPP---SSPPPPP-TT--EE--HHHHHH-TT-SSEEEEEEEEE-TTS-EEEEEEEEETT-----------

Mean predicted aligned error: 12.4 Å